Protein AF-A0A8H3MCA9-F1 (afdb_monomer_lite)

Foldseek 3Di:
DDDPPPPPDDCPDPDPVSVVVVVLVVLVVVLVVLLVLLVVLVVLVVQLVVVVVVVDDSVRSNVVSLVVVCVVVVVDDPVRSVVSNVVSVVSNVVCVVVDSVVSVVSNPVPPDPPPPVVPVVVPDD

Organism: NCBI:txid94130

Radius of gyration: 21.43 Å; chains: 1; bounding box: 52×50×54 Å

Sequence (125 aa):
MSDQTSEEQDPSSDTAQNIVCMFKKANKLGQEAILYWYYFIEKYDKRIDNLVAGGVKKKTATSMVYQEIKQLLPDITDVNLYQKILRARKLYKLFSTLGLEKIKQVSYNHNDEEGIEGLYKKKRI

Secondary structure (DSSP, 8-state):
----------TT---HHHHHHHHHHHHHHHHHHHHHHHHHHHHHHHHHHHHHHTT--HHHHHHHHHHHHHHH-TT--HHHHHHHHHHHHHHHHHHHHH-THHHHHHHHSSS-TTTTHHHHGGG--

pLDDT: mean 80.81, std 21.74, range [37.88, 98.69]

Structure (mmCIF, N/CA/C/O backbone):
data_AF-A0A8H3MCA9-F1
#
_entry.id   AF-A0A8H3MCA9-F1
#
loop_
_atom_site.group_PDB
_atom_site.id
_atom_site.type_symbol
_atom_site.label_atom_id
_atom_site.label_alt_id
_atom_site.label_comp_id
_atom_site.label_asym_id
_atom_site.label_entity_id
_atom_site.label_seq_id
_atom_site.pdbx_PDB_ins_code
_atom_site.Cartn_x
_atom_site.Cartn_y
_atom_site.Cartn_z
_atom_site.occupancy
_atom_site.B_iso_or_equiv
_atom_site.auth_seq_id
_atom_site.auth_comp_id
_atom_site.auth_asym_id
_atom_site.auth_atom_id
_atom_site.pdbx_PDB_model_num
ATOM 1 N N . MET A 1 1 ? -31.609 29.484 15.615 1.00 41.66 1 MET A N 1
ATOM 2 C CA . MET A 1 1 ? -30.557 29.490 16.649 1.00 41.66 1 MET A CA 1
ATOM 3 C C . MET A 1 1 ? -30.897 28.410 17.655 1.00 41.66 1 MET A C 1
ATOM 5 O O . MET A 1 1 ? -31.815 28.595 18.441 1.00 41.66 1 MET A O 1
ATOM 9 N N . SER A 1 2 ? -30.202 27.284 17.567 1.00 41.03 2 SER A N 1
ATOM 10 C CA . SER A 1 2 ? -30.039 26.330 18.661 1.00 41.03 2 SER A CA 1
ATOM 11 C C . SER A 1 2 ? -28.636 25.774 18.479 1.00 41.03 2 SER A C 1
ATOM 13 O O . SER A 1 2 ? -28.370 25.086 17.495 1.00 41.03 2 SER A O 1
ATOM 15 N N . ASP A 1 3 ? -27.738 26.209 19.356 1.00 42.88 3 ASP A N 1
ATOM 16 C CA . ASP A 1 3 ? -26.383 25.696 19.476 1.00 42.88 3 ASP A CA 1
ATOM 17 C C . ASP A 1 3 ? -26.458 24.198 19.768 1.00 42.88 3 ASP A C 1
ATOM 19 O O . ASP A 1 3 ? -26.910 23.785 20.835 1.00 42.88 3 ASP A O 1
ATOM 23 N N . GLN A 1 4 ? -26.032 23.375 18.814 1.00 43.88 4 GLN A N 1
ATOM 24 C CA . GLN A 1 4 ? -25.567 22.032 19.126 1.00 43.88 4 GLN A CA 1
ATOM 25 C C . GLN A 1 4 ? -24.066 22.133 19.313 1.00 43.88 4 GLN A C 1
ATOM 27 O O . GLN A 1 4 ? -23.277 22.010 18.377 1.00 43.88 4 GLN A O 1
ATOM 32 N N . THR A 1 5 ? -23.713 22.425 20.559 1.00 41.81 5 THR A N 1
ATOM 33 C CA . THR A 1 5 ? -22.387 22.265 21.128 1.00 41.81 5 THR A CA 1
ATOM 34 C C . THR A 1 5 ? -21.878 20.888 20.717 1.00 41.81 5 THR A C 1
ATOM 36 O O . THR A 1 5 ? -22.379 19.856 21.165 1.00 41.81 5 THR A O 1
ATOM 39 N N . SER A 1 6 ? -20.909 20.866 19.806 1.00 44.12 6 SER A N 1
ATOM 40 C CA . SER A 1 6 ? -20.054 19.712 19.580 1.00 44.12 6 SER A CA 1
ATOM 41 C C . SER A 1 6 ? -19.226 19.545 20.847 1.00 44.12 6 SER A C 1
ATOM 43 O O . SER A 1 6 ? -18.129 20.090 20.950 1.00 44.12 6 SER A O 1
ATOM 45 N N . GLU A 1 7 ? -19.801 18.892 21.853 1.00 47.88 7 GLU A N 1
ATOM 46 C CA . GLU A 1 7 ? -19.060 18.515 23.044 1.00 47.88 7 GLU A CA 1
ATOM 47 C C . GLU A 1 7 ? -17.925 17.597 22.592 1.00 47.88 7 GLU A C 1
ATOM 49 O O . GLU A 1 7 ? -18.137 16.457 22.166 1.00 47.88 7 GLU A O 1
ATOM 54 N N . GLU A 1 8 ? -16.703 18.128 22.642 1.00 53.31 8 GLU A N 1
ATOM 55 C CA . GLU A 1 8 ? -15.501 17.323 22.779 1.00 53.31 8 GLU A CA 1
ATOM 56 C C . GLU A 1 8 ? -15.686 16.474 24.040 1.00 53.31 8 GLU A C 1
ATOM 58 O O . GLU A 1 8 ? -15.439 16.917 25.158 1.00 53.31 8 GLU A O 1
ATOM 63 N N . GLN A 1 9 ? -16.214 15.263 23.859 1.00 55.94 9 GLN A N 1
ATOM 64 C CA . GLN A 1 9 ? -16.255 14.244 24.899 1.00 55.94 9 GLN A CA 1
ATOM 65 C C . GLN A 1 9 ? -14.826 14.032 25.405 1.00 55.94 9 GLN A C 1
ATOM 67 O O . GLN A 1 9 ? -13.935 13.712 24.613 1.00 55.94 9 GLN A O 1
ATOM 72 N N . ASP A 1 10 ? -14.625 14.234 26.710 1.00 56.53 10 ASP A N 1
ATOM 73 C CA . ASP A 1 10 ? -13.340 14.035 27.375 1.00 56.53 10 ASP A CA 1
ATOM 74 C C . ASP A 1 10 ? -12.839 12.605 27.095 1.00 56.53 10 ASP A C 1
ATOM 76 O O . ASP A 1 10 ? -13.470 11.635 27.535 1.00 56.53 10 ASP A O 1
ATOM 80 N N . PRO A 1 11 ? -11.708 12.439 26.379 1.00 57.75 11 PRO A N 1
ATOM 81 C CA . PRO A 1 11 ? -11.166 11.124 26.067 1.00 57.75 11 PRO A CA 1
ATOM 82 C C . PRO A 1 11 ? -10.750 10.329 27.316 1.00 57.75 11 PRO A C 1
ATOM 84 O O . PRO A 1 11 ? -10.460 9.141 27.169 1.00 57.75 11 PRO A O 1
ATOM 87 N N . SER A 1 12 ? -10.728 10.938 28.511 1.00 64.44 12 SER A N 1
ATOM 88 C CA . SER A 1 12 ? -10.324 10.302 29.773 1.00 64.44 12 SER A CA 1
ATOM 89 C C . SER A 1 12 ? -11.443 9.571 30.535 1.00 64.44 12 SER A C 1
ATOM 91 O O . SER A 1 12 ? -11.160 8.843 31.483 1.00 64.44 12 SER A O 1
ATOM 93 N N . SER A 1 13 ? -12.710 9.715 30.130 1.00 74.12 13 SER A N 1
ATOM 94 C CA . SER A 1 13 ? -13.836 9.051 30.801 1.00 74.12 13 SER A CA 1
ATOM 95 C C . SER A 1 13 ? -13.985 7.586 30.366 1.00 74.12 13 SER A C 1
ATOM 97 O O . SER A 1 13 ? -14.258 7.318 29.200 1.00 74.12 13 SER A O 1
ATOM 99 N N . ASP A 1 14 ? -13.915 6.624 31.290 1.00 84.25 14 ASP A N 1
ATOM 100 C CA . ASP A 1 14 ? -14.078 5.182 31.000 1.00 84.25 14 ASP A CA 1
ATOM 101 C C . ASP A 1 14 ? -15.541 4.746 30.741 1.00 84.25 14 ASP A C 1
ATOM 103 O O . ASP A 1 14 ? -15.920 3.585 30.915 1.00 84.25 14 ASP A O 1
ATOM 107 N N . THR A 1 15 ? -16.409 5.674 30.334 1.00 93.81 15 THR A N 1
ATOM 108 C CA . THR A 1 15 ? -17.806 5.360 30.016 1.00 93.81 15 THR A CA 1
ATOM 109 C C . THR A 1 15 ? -17.918 4.470 28.780 1.00 93.81 15 THR A C 1
ATOM 111 O O . THR A 1 15 ? -17.128 4.547 27.834 1.00 93.81 15 THR A O 1
ATOM 114 N N . ALA A 1 16 ? -18.969 3.647 28.741 1.00 91.25 16 ALA A N 1
ATOM 115 C CA . ALA A 1 16 ? -19.260 2.793 27.591 1.00 91.25 16 ALA A CA 1
ATOM 116 C C . ALA A 1 16 ? -19.397 3.604 26.286 1.00 91.25 16 ALA A C 1
ATOM 118 O O . ALA A 1 16 ? -18.959 3.154 25.227 1.00 91.25 16 ALA A O 1
ATOM 119 N N . GLN A 1 17 ? -19.954 4.816 26.359 1.00 90.19 17 GLN A N 1
ATOM 120 C CA . GLN A 1 17 ? -20.086 5.728 25.224 1.00 90.19 17 GLN A CA 1
ATOM 121 C C . GLN A 1 17 ? -18.719 6.153 24.671 1.00 90.19 17 GLN A C 1
ATOM 123 O O . GLN A 1 17 ? -18.523 6.099 23.453 1.00 90.19 17 GLN A O 1
ATOM 128 N N . ASN A 1 18 ? -17.759 6.505 25.534 1.00 89.94 18 ASN A N 1
ATOM 129 C CA . ASN A 1 18 ? -16.408 6.859 25.096 1.00 89.94 18 ASN A CA 1
ATOM 130 C C . ASN A 1 18 ? -15.687 5.651 24.467 1.00 89.94 18 ASN A C 1
ATOM 132 O O . ASN A 1 18 ? -15.118 5.767 23.380 1.00 89.94 18 ASN A O 1
ATOM 136 N N . ILE A 1 19 ? -15.809 4.457 25.062 1.00 89.94 19 ILE A N 1
ATOM 137 C CA . ILE A 1 19 ? -15.254 3.213 24.492 1.00 89.94 19 ILE A CA 1
ATOM 138 C C . ILE A 1 19 ? -15.809 2.959 23.078 1.00 89.94 19 ILE A C 1
ATOM 140 O O . ILE A 1 19 ? -15.048 2.694 22.140 1.00 89.94 19 ILE A O 1
ATOM 144 N N . VAL A 1 20 ? -17.128 3.082 22.891 1.00 89.94 20 VAL A N 1
ATOM 145 C CA . VAL A 1 20 ? -17.779 2.926 21.577 1.00 89.94 20 VAL A CA 1
ATOM 146 C C . VAL A 1 20 ? -17.308 3.997 20.589 1.00 89.94 20 VAL A C 1
ATOM 148 O O . VAL A 1 20 ? -17.063 3.685 19.419 1.00 89.94 20 VAL A O 1
ATOM 151 N N . CYS A 1 21 ? -17.151 5.244 21.038 1.00 89.19 21 CYS A N 1
ATOM 152 C CA . CYS A 1 21 ? -16.632 6.338 20.218 1.00 89.19 21 CYS A CA 1
ATOM 153 C C . CYS A 1 21 ? -15.218 6.027 19.697 1.00 89.19 21 CYS A C 1
ATOM 155 O O . CYS A 1 21 ? -14.971 6.082 18.484 1.00 89.19 21 CYS A O 1
ATOM 157 N N . MET A 1 22 ? -14.315 5.601 20.585 1.00 91.00 22 MET A N 1
ATOM 158 C CA . MET A 1 22 ? -12.944 5.226 20.225 1.00 91.00 22 MET A CA 1
ATOM 159 C C . MET A 1 22 ? -12.907 4.038 19.259 1.00 91.00 22 MET A C 1
ATOM 161 O O . MET A 1 22 ? -12.171 4.078 18.269 1.00 91.00 22 MET A O 1
ATOM 165 N N . PHE A 1 23 ? -13.750 3.021 19.468 1.00 89.88 23 PHE A N 1
ATOM 166 C CA . PHE A 1 23 ? -13.874 1.889 18.546 1.00 89.88 23 PHE A CA 1
ATOM 167 C C . PHE A 1 23 ? -14.317 2.328 17.141 1.00 89.88 23 PHE A C 1
ATOM 169 O O . PHE A 1 23 ? -13.680 1.963 16.147 1.00 89.88 23 PHE A O 1
ATOM 176 N N . LYS A 1 24 ? -15.375 3.149 17.040 1.00 89.19 24 LYS A N 1
ATOM 177 C CA . LYS A 1 24 ? -15.868 3.680 15.754 1.00 89.19 24 LYS A CA 1
ATOM 178 C C . LYS A 1 24 ? -14.768 4.463 15.026 1.00 89.19 24 LYS A C 1
ATOM 180 O O . LYS A 1 24 ? -14.559 4.258 13.827 1.00 89.19 24 LYS A O 1
ATOM 185 N N . LYS A 1 25 ? -14.016 5.303 15.750 1.00 89.81 25 LYS A N 1
ATOM 186 C CA . LYS A 1 25 ? -12.896 6.083 15.198 1.00 89.81 25 LYS A CA 1
ATOM 187 C C . LYS A 1 25 ? -11.753 5.188 14.712 1.00 89.81 25 LYS A C 1
ATOM 189 O O . LYS A 1 25 ? -11.282 5.371 13.590 1.00 89.81 25 LYS A O 1
ATOM 194 N N . ALA A 1 26 ? -11.350 4.192 15.502 1.00 88.81 26 ALA A N 1
ATOM 195 C CA . ALA A 1 26 ? -10.310 3.235 15.124 1.00 88.81 26 ALA A CA 1
ATOM 196 C C . ALA A 1 26 ? -10.693 2.431 13.871 1.00 88.81 26 ALA A C 1
ATOM 198 O O . ALA A 1 26 ? -9.878 2.281 12.959 1.00 88.81 26 ALA A O 1
ATOM 199 N N . ASN A 1 27 ? -11.945 1.971 13.783 1.00 87.69 27 ASN A N 1
ATOM 200 C CA . ASN A 1 27 ? -12.450 1.247 12.616 1.00 87.69 27 ASN A CA 1
ATOM 201 C C . ASN A 1 27 ? -12.441 2.127 11.351 1.00 87.69 27 ASN A C 1
ATOM 203 O O . ASN A 1 27 ? -11.967 1.691 10.300 1.00 87.69 27 ASN A O 1
ATOM 207 N N . LYS A 1 28 ? -12.886 3.389 11.461 1.00 87.50 28 LYS A N 1
ATOM 208 C CA . LYS A 1 28 ? -12.856 4.354 10.349 1.00 87.50 28 LYS A CA 1
ATOM 209 C C . LYS A 1 28 ? -11.429 4.612 9.856 1.00 87.50 28 LYS A C 1
ATOM 211 O O . LYS A 1 28 ? -11.168 4.486 8.661 1.00 87.50 28 LYS A O 1
ATOM 216 N N . LEU A 1 29 ? -10.498 4.899 10.769 1.00 89.00 29 LEU A N 1
ATOM 217 C CA . LEU A 1 29 ? -9.084 5.107 10.429 1.00 89.00 29 LEU A CA 1
ATOM 218 C C . LEU A 1 29 ? -8.457 3.851 9.806 1.00 89.00 29 LEU A C 1
ATOM 220 O O . LEU A 1 29 ? -7.684 3.949 8.855 1.00 89.00 29 LEU A O 1
ATOM 224 N N . GLY A 1 30 ? -8.814 2.661 10.297 1.00 90.25 30 GLY A N 1
ATOM 225 C CA . GLY A 1 30 ? -8.358 1.391 9.735 1.00 90.25 30 GLY A CA 1
ATOM 226 C C . GLY A 1 30 ? -8.812 1.180 8.287 1.00 90.25 30 GLY A C 1
ATOM 227 O O . GLY A 1 30 ? -8.018 0.751 7.448 1.00 90.25 30 GLY A O 1
ATOM 228 N N . GLN A 1 31 ? -10.059 1.521 7.966 1.00 87.12 31 GLN A N 1
ATOM 229 C CA . GLN A 1 31 ? -10.588 1.435 6.598 1.00 87.12 31 GLN A CA 1
ATOM 230 C C . GLN A 1 31 ? -9.936 2.440 5.665 1.00 87.12 31 GLN A C 1
ATOM 232 O O . GLN A 1 31 ? -9.559 2.086 4.549 1.00 87.12 31 GLN A O 1
ATOM 237 N N . GLU A 1 32 ? -9.781 3.678 6.128 1.00 90.19 32 GLU A N 1
ATOM 238 C CA . GLU A 1 32 ? -9.103 4.722 5.373 1.00 90.19 32 GLU A CA 1
ATOM 239 C C . GLU A 1 32 ? -7.655 4.316 5.077 1.00 90.19 32 GLU A C 1
ATOM 241 O O . GLU A 1 32 ? -7.205 4.396 3.932 1.00 90.19 32 GLU A O 1
ATOM 246 N N . ALA A 1 33 ? -6.957 3.744 6.062 1.00 93.06 33 ALA A N 1
ATOM 247 C CA . ALA A 1 33 ? -5.629 3.184 5.856 1.00 93.06 33 ALA A CA 1
ATOM 248 C C . ALA A 1 33 ? -5.633 2.068 4.796 1.00 93.06 33 ALA A C 1
ATOM 250 O O . ALA A 1 33 ? -4.792 2.082 3.898 1.00 93.06 33 ALA A O 1
ATOM 251 N N . ILE A 1 34 ? -6.569 1.111 4.858 1.00 92.69 34 ILE A N 1
ATOM 252 C CA . ILE A 1 34 ? -6.693 0.043 3.848 1.00 92.69 34 ILE A CA 1
ATOM 253 C C . ILE A 1 34 ? -6.926 0.629 2.449 1.00 92.69 34 ILE A C 1
ATOM 255 O O . ILE A 1 34 ? -6.282 0.192 1.492 1.00 92.69 34 ILE A O 1
ATOM 259 N N . LEU A 1 35 ? -7.802 1.628 2.333 1.00 92.12 35 LEU A N 1
ATOM 260 C CA . LEU A 1 35 ? -8.113 2.298 1.074 1.00 92.12 35 LEU A CA 1
ATOM 261 C C . LEU A 1 35 ? -6.874 2.977 0.475 1.00 92.12 35 LEU A C 1
ATOM 263 O O . LEU A 1 35 ? -6.575 2.795 -0.705 1.00 92.12 35 LEU A O 1
ATOM 267 N N . TYR A 1 36 ? -6.107 3.708 1.283 1.00 95.44 36 TYR A N 1
ATOM 268 C CA . TYR A 1 36 ? -4.882 4.342 0.799 1.00 95.44 36 TYR A CA 1
ATOM 269 C C . TYR A 1 36 ? -3.777 3.334 0.482 1.00 95.44 36 TYR A C 1
ATOM 271 O O . TYR A 1 36 ? -3.037 3.556 -0.474 1.00 95.44 36 TYR A O 1
ATOM 279 N N . TRP A 1 37 ? -3.684 2.200 1.188 1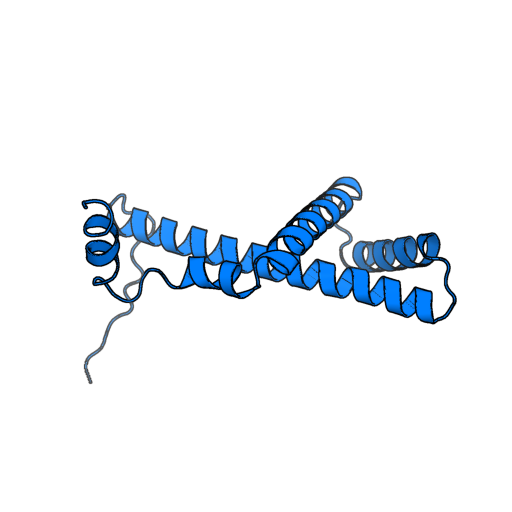.00 96.44 37 TRP A N 1
ATOM 280 C CA . TRP A 1 37 ? -2.775 1.117 0.789 1.00 96.44 37 TRP A CA 1
ATOM 281 C C . TRP A 1 37 ? -3.150 0.520 -0.568 1.00 96.44 37 TRP A C 1
ATOM 283 O O . TRP A 1 37 ? -2.255 0.236 -1.365 1.00 96.44 37 TRP A O 1
ATOM 293 N N . TYR A 1 38 ? -4.448 0.359 -0.843 1.00 95.12 38 TYR A N 1
ATOM 294 C CA . TYR A 1 38 ? -4.941 -0.081 -2.148 1.00 95.12 38 TYR A CA 1
ATOM 295 C C . TYR A 1 38 ? -4.527 0.902 -3.254 1.00 95.12 38 TYR A C 1
ATOM 297 O O . TYR A 1 38 ? -3.891 0.502 -4.228 1.00 95.12 38 TYR A O 1
ATOM 305 N N . TYR A 1 39 ? -4.817 2.196 -3.087 1.00 95.50 39 TYR A N 1
ATOM 306 C CA . TYR A 1 39 ? -4.465 3.206 -4.094 1.00 95.50 39 TYR A CA 1
ATOM 307 C C . TYR A 1 39 ? -2.955 3.389 -4.250 1.00 95.50 39 TYR A C 1
ATOM 309 O O . TYR A 1 39 ? -2.468 3.624 -5.356 1.00 95.50 39 TYR A O 1
ATOM 317 N N . PHE A 1 40 ? -2.201 3.281 -3.155 1.00 97.12 40 PHE A N 1
ATOM 318 C CA . PHE A 1 40 ? -0.745 3.337 -3.187 1.00 97.12 40 PHE A CA 1
ATOM 319 C C . PHE A 1 40 ? -0.183 2.278 -4.133 1.00 97.12 40 PHE A C 1
ATOM 321 O O . PHE A 1 40 ? 0.601 2.614 -5.022 1.00 97.12 40 PHE A O 1
ATOM 328 N N . ILE A 1 41 ? -0.589 1.014 -3.968 1.00 98.00 41 ILE A N 1
ATOM 329 C CA . ILE A 1 41 ? -0.010 -0.059 -4.774 1.00 98.00 41 ILE A CA 1
ATOM 330 C C . ILE A 1 41 ? -0.498 -0.031 -6.220 1.00 98.00 41 ILE A C 1
ATOM 332 O O . ILE A 1 41 ? 0.294 -0.290 -7.119 1.00 98.00 41 ILE A O 1
ATOM 336 N N . GLU A 1 42 ? -1.744 0.379 -6.457 1.00 96.62 42 GLU A N 1
ATOM 337 C CA . GLU A 1 42 ? -2.258 0.609 -7.808 1.00 96.62 42 GLU A CA 1
ATOM 338 C C . GLU A 1 42 ? -1.402 1.645 -8.557 1.00 96.62 42 GLU A C 1
ATOM 340 O O . GLU A 1 42 ? -0.957 1.401 -9.679 1.00 96.62 42 GLU A O 1
ATOM 345 N N . LYS A 1 43 ? -1.097 2.788 -7.924 1.00 98.00 43 LYS A N 1
ATOM 346 C CA . LYS A 1 43 ? -0.233 3.823 -8.518 1.00 98.00 43 LYS A CA 1
ATOM 347 C C . LYS A 1 43 ? 1.216 3.362 -8.673 1.00 98.00 43 LYS A C 1
ATOM 349 O O . LYS A 1 43 ? 1.851 3.698 -9.673 1.00 98.00 43 LYS A O 1
ATOM 354 N N . TYR A 1 44 ? 1.730 2.611 -7.700 1.00 98.31 44 TYR A N 1
ATOM 355 C CA . TYR A 1 44 ? 3.074 2.037 -7.732 1.00 98.31 44 TYR A CA 1
ATOM 356 C C . TYR A 1 44 ? 3.247 1.090 -8.925 1.00 98.31 44 TYR A C 1
ATOM 358 O O . TYR A 1 44 ? 4.141 1.296 -9.747 1.00 98.31 44 TYR A O 1
ATOM 366 N N . ASP A 1 45 ? 2.363 0.098 -9.058 1.00 97.81 45 ASP A N 1
ATOM 367 C CA . ASP A 1 45 ? 2.425 -0.884 -10.141 1.00 97.81 45 ASP A CA 1
ATOM 368 C C . ASP A 1 45 ? 2.130 -0.208 -11.501 1.00 97.81 45 ASP A C 1
ATOM 370 O O . ASP A 1 45 ? 2.862 -0.446 -12.460 1.00 97.81 45 ASP A O 1
ATOM 374 N N . LYS A 1 46 ? 1.201 0.763 -11.575 1.00 98.19 46 LYS A N 1
ATOM 375 C CA . LYS A 1 46 ? 0.963 1.556 -12.801 1.00 98.19 46 LYS A CA 1
ATOM 376 C C . LYS A 1 46 ? 2.196 2.344 -13.254 1.00 98.19 46 LYS A C 1
ATOM 378 O O . LYS A 1 46 ? 2.457 2.455 -14.451 1.00 98.19 46 LYS A O 1
ATOM 383 N N . ARG A 1 47 ? 2.976 2.904 -12.323 1.00 98.31 47 ARG A N 1
ATOM 384 C CA . ARG A 1 47 ? 4.233 3.589 -12.664 1.00 98.31 47 ARG A CA 1
ATOM 385 C C . ARG A 1 47 ? 5.272 2.611 -13.215 1.00 98.31 47 ARG A C 1
ATOM 387 O O . ARG A 1 47 ? 5.964 2.956 -14.171 1.00 98.31 47 ARG A O 1
ATOM 394 N N . ILE A 1 48 ? 5.354 1.400 -12.659 1.00 98.62 48 ILE A N 1
ATOM 395 C CA . ILE A 1 48 ? 6.208 0.330 -13.197 1.00 98.62 48 ILE A CA 1
ATOM 396 C C . ILE A 1 48 ? 5.767 -0.030 -14.616 1.00 98.62 48 ILE A C 1
ATOM 398 O O . ILE A 1 48 ? 6.609 -0.076 -15.512 1.00 98.62 48 ILE A O 1
ATOM 402 N N . ASP A 1 49 ? 4.470 -0.234 -14.835 1.00 98.56 49 ASP A N 1
ATOM 403 C CA . ASP A 1 49 ? 3.930 -0.610 -16.143 1.00 98.56 49 ASP A CA 1
ATOM 404 C C . ASP A 1 49 ? 4.174 0.475 -17.199 1.00 98.56 49 ASP A C 1
ATOM 406 O O . ASP A 1 49 ? 4.562 0.155 -18.320 1.00 98.56 49 ASP A O 1
ATOM 410 N N . ASN A 1 50 ? 4.064 1.758 -16.836 1.00 98.56 50 ASN A N 1
ATOM 411 C CA . ASN A 1 50 ? 4.399 2.871 -17.731 1.00 98.56 50 ASN A CA 1
ATOM 412 C C . ASN A 1 50 ? 5.876 2.852 -18.164 1.00 98.56 50 ASN A C 1
ATOM 414 O O . ASN A 1 50 ? 6.182 3.069 -19.335 1.00 98.56 50 ASN A O 1
ATOM 418 N N . LEU A 1 51 ? 6.802 2.574 -17.238 1.00 98.56 51 LEU A N 1
ATOM 419 C CA . LEU A 1 51 ? 8.226 2.440 -17.569 1.00 98.56 51 LEU A CA 1
ATOM 420 C C . LEU A 1 51 ? 8.478 1.221 -18.465 1.00 98.56 51 LEU A C 1
ATOM 422 O O . LEU A 1 51 ? 9.276 1.293 -19.400 1.00 98.56 51 LEU A O 1
ATOM 426 N N . VAL A 1 52 ? 7.783 0.112 -18.201 1.00 98.62 52 VAL A N 1
ATOM 427 C CA . VAL A 1 52 ? 7.867 -1.101 -19.024 1.00 98.62 52 VAL A CA 1
ATOM 428 C C . VAL A 1 52 ? 7.338 -0.855 -20.434 1.00 98.62 52 VAL A C 1
ATOM 430 O O . VAL A 1 52 ? 7.988 -1.258 -21.398 1.00 98.62 52 VAL A O 1
ATOM 433 N N . ALA A 1 53 ? 6.221 -0.141 -20.573 1.00 98.31 53 ALA A N 1
ATOM 434 C CA . ALA A 1 53 ? 5.685 0.279 -21.866 1.00 98.31 53 ALA A CA 1
ATOM 435 C C . ALA A 1 53 ? 6.660 1.196 -22.629 1.00 98.31 53 ALA A C 1
ATOM 437 O O . ALA A 1 53 ? 6.725 1.140 -23.853 1.00 98.31 53 ALA A O 1
ATOM 438 N N . GLY A 1 54 ? 7.473 1.977 -21.909 1.00 98.00 54 GLY A N 1
ATOM 439 C CA . GLY A 1 54 ? 8.583 2.764 -22.457 1.00 98.00 54 GLY A CA 1
ATOM 440 C C . GLY A 1 54 ? 9.850 1.964 -22.799 1.00 98.00 54 GLY A C 1
ATOM 441 O O . GLY A 1 54 ? 10.872 2.564 -23.121 1.00 98.00 54 GLY A O 1
ATOM 442 N N . GLY A 1 55 ? 9.824 0.630 -22.709 1.00 98.06 55 GLY A N 1
ATOM 443 C CA . GLY A 1 55 ? 10.942 -0.249 -23.077 1.00 98.06 55 GLY A CA 1
ATOM 444 C C . GLY A 1 55 ? 11.902 -0.597 -21.935 1.00 98.06 55 GLY A C 1
ATOM 445 O O . GLY A 1 55 ? 12.882 -1.317 -22.146 1.00 98.06 55 GLY A O 1
ATOM 446 N N . VAL A 1 56 ? 11.642 -0.142 -20.706 1.00 98.44 56 VAL A N 1
ATOM 447 C CA . VAL A 1 56 ? 12.466 -0.502 -19.545 1.00 98.44 56 VAL A CA 1
ATOM 448 C C . VAL A 1 56 ? 12.163 -1.941 -19.119 1.00 98.44 56 VAL A C 1
ATOM 450 O O . VAL A 1 56 ? 11.015 -2.340 -18.945 1.00 98.44 56 VAL A O 1
ATOM 453 N N . LYS A 1 57 ? 13.197 -2.751 -18.870 1.00 98.38 57 LYS A N 1
ATOM 454 C CA . LYS A 1 57 ? 13.005 -4.112 -18.337 1.00 98.38 57 LYS A CA 1
ATOM 455 C C . LYS A 1 57 ? 12.260 -4.060 -16.997 1.00 98.38 57 LYS A C 1
ATOM 457 O O . LYS A 1 57 ? 12.649 -3.306 -16.108 1.00 98.38 57 LYS A O 1
ATOM 462 N N . LYS A 1 58 ? 11.272 -4.939 -16.791 1.00 97.94 58 LYS A N 1
ATOM 463 C CA . LYS A 1 58 ? 10.417 -4.964 -15.582 1.00 97.94 58 LYS A CA 1
ATOM 464 C C . LYS A 1 58 ? 11.186 -4.922 -14.256 1.00 97.94 58 LYS A C 1
ATOM 466 O O . LYS A 1 58 ? 10.808 -4.182 -13.350 1.00 97.94 58 LYS A O 1
ATOM 471 N N . LYS A 1 59 ? 12.280 -5.687 -14.139 1.00 97.88 59 LYS A N 1
ATOM 472 C CA . LYS A 1 59 ? 13.139 -5.687 -12.939 1.00 97.88 59 LYS A CA 1
ATOM 473 C C . LYS A 1 59 ? 13.764 -4.308 -12.694 1.00 97.88 59 LYS A C 1
ATOM 475 O O . LYS A 1 59 ? 13.750 -3.827 -11.566 1.00 97.88 59 LYS A O 1
ATOM 480 N N . THR A 1 60 ? 14.261 -3.668 -13.750 1.00 98.31 60 THR A N 1
ATOM 481 C CA . THR A 1 60 ? 14.837 -2.320 -13.696 1.00 98.31 60 THR A CA 1
ATOM 482 C C . THR A 1 60 ? 13.769 -1.284 -13.358 1.00 98.31 60 THR A C 1
ATOM 484 O O .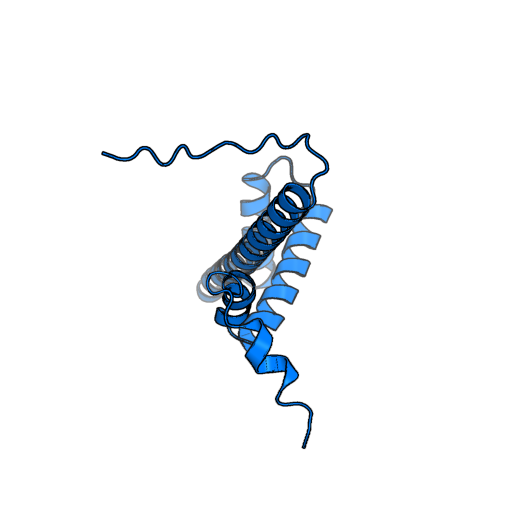 THR A 1 60 ? 13.967 -0.522 -12.421 1.00 98.31 60 THR A O 1
ATOM 487 N N . ALA A 1 61 ? 12.609 -1.320 -14.019 1.00 98.69 61 ALA A N 1
ATOM 488 C CA . ALA A 1 61 ? 11.487 -0.424 -13.733 1.00 98.69 61 ALA A CA 1
ATOM 489 C C . ALA A 1 61 ? 11.028 -0.522 -12.268 1.00 98.69 61 ALA A C 1
ATOM 491 O O . ALA A 1 61 ? 10.875 0.490 -11.592 1.00 98.69 61 ALA A O 1
ATOM 492 N N . THR A 1 62 ? 10.897 -1.746 -11.744 1.00 98.12 62 THR A N 1
ATOM 493 C CA . THR A 1 62 ? 10.555 -1.983 -10.330 1.00 98.12 62 THR A CA 1
ATOM 494 C C . THR A 1 62 ? 11.597 -1.369 -9.396 1.00 98.12 62 THR A C 1
ATOM 496 O O . THR A 1 62 ? 11.239 -0.703 -8.425 1.00 98.12 62 THR A O 1
ATOM 499 N N . SER A 1 63 ? 12.889 -1.564 -9.692 1.00 98.06 63 SER A N 1
ATOM 500 C CA . SER A 1 63 ? 13.969 -0.980 -8.891 1.00 98.06 63 SER A CA 1
ATOM 501 C C . SER A 1 63 ? 13.967 0.545 -8.955 1.00 98.06 63 SER A C 1
ATOM 503 O O . SER A 1 63 ? 14.196 1.177 -7.932 1.00 98.06 63 SER A O 1
ATOM 505 N N . MET A 1 64 ? 13.703 1.139 -10.122 1.00 98.38 64 MET A N 1
ATOM 506 C CA . MET A 1 64 ? 13.651 2.595 -10.283 1.00 98.38 64 MET A CA 1
ATOM 507 C C . MET A 1 64 ? 12.550 3.196 -9.411 1.00 98.38 64 MET A C 1
ATOM 509 O O . MET A 1 64 ? 12.843 4.034 -8.565 1.00 98.38 64 MET A O 1
ATOM 513 N N . VAL A 1 65 ? 11.314 2.698 -9.528 1.00 98.31 65 VAL A N 1
ATOM 514 C CA . VAL A 1 65 ? 10.182 3.209 -8.734 1.00 98.31 65 VAL A CA 1
ATOM 515 C C . VAL A 1 65 ? 10.407 3.005 -7.234 1.00 98.31 65 VAL A C 1
ATOM 517 O O . VAL A 1 65 ? 10.078 3.872 -6.428 1.00 98.31 65 VAL A O 1
ATOM 520 N N . TYR A 1 66 ? 10.997 1.872 -6.841 1.00 97.81 66 TYR A N 1
ATOM 521 C CA . TYR A 1 66 ? 11.362 1.629 -5.445 1.00 97.81 66 TYR A CA 1
ATOM 522 C C . TYR A 1 66 ? 12.366 2.671 -4.921 1.00 97.81 66 TYR A C 1
ATOM 524 O O . TYR A 1 66 ? 12.162 3.215 -3.836 1.00 97.81 66 TYR A O 1
ATOM 532 N N . GLN A 1 67 ? 13.425 2.973 -5.684 1.00 96.88 67 GLN A N 1
ATOM 533 C CA . GLN A 1 67 ? 14.432 3.959 -5.274 1.00 96.88 67 GLN A CA 1
ATOM 534 C C . GLN A 1 67 ? 13.876 5.385 -5.250 1.00 96.88 67 GLN A C 1
ATOM 536 O O . GLN A 1 67 ? 14.176 6.118 -4.315 1.00 96.88 67 GLN A O 1
ATOM 541 N N . GLU A 1 68 ? 13.026 5.763 -6.207 1.00 96.62 68 GLU A N 1
ATOM 542 C CA . GLU A 1 68 ? 12.358 7.073 -6.207 1.00 96.62 68 GLU A CA 1
ATOM 543 C C . GLU A 1 68 ? 11.533 7.282 -4.929 1.00 96.62 68 GLU A C 1
ATOM 545 O O . GLU A 1 68 ? 11.640 8.318 -4.279 1.00 96.62 68 GLU A O 1
ATOM 550 N N . ILE A 1 69 ? 10.750 6.280 -4.515 1.00 96.44 69 ILE A N 1
ATOM 551 C CA . ILE A 1 69 ? 9.964 6.363 -3.274 1.00 96.44 69 ILE A CA 1
ATOM 552 C C . ILE A 1 69 ? 10.871 6.436 -2.050 1.00 96.44 69 ILE A C 1
ATOM 554 O O . ILE A 1 69 ? 10.611 7.226 -1.146 1.00 96.44 69 ILE A O 1
ATOM 558 N N . LYS A 1 70 ? 11.936 5.631 -2.016 1.00 94.94 70 LYS A N 1
ATOM 559 C CA . LYS A 1 70 ? 12.895 5.635 -0.908 1.00 94.94 70 LYS A CA 1
ATOM 560 C C . LYS A 1 70 ? 13.595 6.989 -0.763 1.00 94.94 70 LYS A C 1
ATOM 562 O O . LYS A 1 70 ? 13.743 7.472 0.351 1.00 94.94 70 LYS A O 1
ATOM 567 N N . GLN A 1 71 ? 13.980 7.622 -1.870 1.00 96.19 71 GLN A N 1
ATOM 568 C CA . GLN A 1 71 ? 14.581 8.960 -1.859 1.00 96.19 71 GLN A CA 1
ATOM 569 C C . GLN A 1 71 ? 13.630 10.022 -1.294 1.00 96.19 71 GLN A C 1
ATOM 571 O O . GLN A 1 71 ? 14.078 10.944 -0.619 1.00 96.19 71 GLN A O 1
ATOM 576 N N . LEU A 1 72 ? 12.325 9.878 -1.535 1.00 96.75 72 LEU A N 1
ATOM 577 C CA . LEU A 1 72 ? 11.293 10.772 -1.001 1.00 96.75 72 LEU A CA 1
ATOM 578 C C . LEU A 1 72 ? 10.893 10.450 0.449 1.00 96.75 72 LEU A C 1
ATOM 580 O O . LEU A 1 72 ? 10.180 11.233 1.071 1.00 96.75 72 LEU A O 1
ATOM 584 N N . LEU A 1 73 ? 11.336 9.313 0.989 1.00 94.94 73 LEU A N 1
ATOM 585 C CA . LEU A 1 73 ? 11.061 8.852 2.349 1.00 94.94 73 LEU A CA 1
ATOM 586 C C . LEU A 1 73 ? 12.379 8.456 3.039 1.00 94.94 73 LEU A C 1
ATOM 588 O O . LEU A 1 73 ? 12.573 7.278 3.330 1.00 94.94 73 LEU A O 1
ATOM 592 N N . PRO A 1 74 ? 13.298 9.401 3.303 1.00 89.50 74 PRO A N 1
ATOM 593 C CA . PRO A 1 74 ? 14.654 9.078 3.759 1.00 89.50 74 PRO A CA 1
ATOM 594 C C . PRO A 1 74 ? 14.697 8.300 5.085 1.00 89.50 74 PRO A C 1
ATOM 596 O O . PRO A 1 74 ? 15.621 7.520 5.302 1.00 89.50 74 PRO A O 1
ATOM 599 N N . ASP A 1 75 ? 13.673 8.441 5.930 1.00 95.06 75 ASP A N 1
ATOM 600 C CA . ASP A 1 75 ? 13.584 7.758 7.226 1.00 95.06 75 ASP A CA 1
ATOM 601 C C . ASP A 1 75 ? 13.044 6.318 7.130 1.00 95.06 75 ASP A C 1
ATOM 603 O O . ASP A 1 75 ? 13.024 5.583 8.124 1.00 95.06 75 ASP A O 1
ATOM 607 N N . ILE A 1 76 ? 12.577 5.876 5.953 1.00 94.12 76 ILE A N 1
ATOM 608 C CA . ILE A 1 76 ? 12.062 4.515 5.786 1.00 94.12 76 ILE A CA 1
ATOM 609 C C . ILE A 1 76 ? 13.202 3.524 5.541 1.00 94.12 76 ILE A C 1
ATOM 611 O O . ILE A 1 76 ? 14.000 3.650 4.613 1.00 94.12 76 ILE A O 1
ATOM 615 N N . THR A 1 77 ? 13.254 2.466 6.348 1.00 94.94 77 THR A N 1
ATOM 616 C CA . THR A 1 77 ? 14.195 1.368 6.107 1.00 94.94 77 THR A CA 1
ATOM 617 C C . THR A 1 77 ? 13.746 0.513 4.922 1.00 94.94 77 THR A C 1
ATOM 619 O O . THR A 1 77 ? 12.547 0.371 4.658 1.00 94.94 77 THR A O 1
ATOM 622 N N . ASP A 1 78 ? 14.700 -0.123 4.235 1.00 92.19 78 ASP A N 1
ATOM 623 C CA . ASP A 1 78 ? 14.394 -0.996 3.093 1.00 92.19 78 ASP A CA 1
ATOM 624 C C . ASP A 1 78 ? 13.436 -2.130 3.464 1.00 92.19 78 ASP A C 1
ATOM 626 O O . ASP A 1 78 ? 12.465 -2.408 2.760 1.00 92.19 78 ASP A O 1
ATOM 630 N N . VAL A 1 79 ? 13.681 -2.760 4.615 1.00 93.31 79 VAL A N 1
ATOM 631 C CA . VAL A 1 79 ? 12.851 -3.858 5.120 1.00 93.31 79 VAL A CA 1
ATOM 632 C C . VAL A 1 79 ? 11.411 -3.386 5.333 1.00 93.31 79 VAL A C 1
ATOM 634 O O . VAL A 1 79 ? 10.473 -4.080 4.942 1.00 93.31 79 VAL A O 1
ATOM 637 N N . ASN A 1 80 ? 11.224 -2.188 5.892 1.00 94.94 80 ASN A N 1
ATOM 638 C CA . ASN A 1 80 ? 9.900 -1.637 6.168 1.00 94.94 80 ASN A CA 1
ATOM 639 C C . ASN A 1 80 ? 9.150 -1.274 4.875 1.00 94.94 80 ASN A C 1
ATOM 641 O O . ASN A 1 80 ? 7.989 -1.659 4.703 1.00 94.94 80 ASN A O 1
ATOM 645 N N . LEU A 1 81 ? 9.812 -0.598 3.927 1.00 95.94 81 LEU A N 1
ATOM 646 C CA . LEU A 1 81 ? 9.207 -0.259 2.634 1.00 95.94 81 LEU A CA 1
ATOM 647 C C . LEU A 1 81 ? 8.806 -1.520 1.859 1.00 95.94 81 LEU A C 1
ATOM 649 O O . LEU A 1 81 ? 7.673 -1.626 1.381 1.00 95.94 81 LEU A O 1
ATOM 653 N N . TYR A 1 82 ? 9.699 -2.509 1.794 1.00 95.88 82 TYR A N 1
ATOM 654 C CA . TYR A 1 82 ? 9.426 -3.783 1.135 1.00 95.88 82 TYR A CA 1
ATOM 655 C C . TYR A 1 82 ? 8.225 -4.511 1.760 1.00 95.88 82 TYR A C 1
ATOM 657 O O . TYR A 1 82 ? 7.310 -4.933 1.045 1.00 95.88 82 TYR A O 1
ATOM 665 N N . GLN A 1 83 ? 8.166 -4.601 3.093 1.00 96.44 83 GLN A N 1
ATOM 666 C CA . GLN A 1 83 ? 7.036 -5.213 3.799 1.00 96.44 83 GLN A CA 1
ATOM 667 C C . GLN A 1 83 ? 5.713 -4.475 3.542 1.00 96.44 83 GLN A C 1
ATOM 669 O O . GLN A 1 83 ? 4.683 -5.123 3.326 1.00 96.44 83 GLN A O 1
ATOM 674 N N . LYS A 1 84 ? 5.726 -3.136 3.512 1.00 96.12 84 LYS A N 1
ATOM 675 C CA . LYS A 1 84 ? 4.541 -2.321 3.193 1.00 96.12 84 LYS A CA 1
ATOM 676 C C . LYS A 1 84 ? 4.047 -2.566 1.767 1.00 96.12 84 LYS A C 1
ATOM 678 O O . LYS A 1 84 ? 2.851 -2.783 1.588 1.00 96.12 84 LYS A O 1
ATOM 683 N N . ILE A 1 85 ? 4.945 -2.634 0.781 1.00 97.81 85 ILE A N 1
ATOM 684 C CA . ILE A 1 85 ? 4.596 -2.970 -0.611 1.00 97.81 85 ILE A CA 1
ATOM 685 C C . ILE A 1 85 ? 3.980 -4.373 -0.693 1.00 97.81 85 ILE A C 1
ATOM 687 O O . ILE A 1 85 ? 2.931 -4.550 -1.313 1.00 97.81 85 ILE A O 1
ATOM 691 N N . LEU A 1 86 ? 4.574 -5.375 -0.031 1.00 97.12 86 LEU A N 1
ATOM 692 C C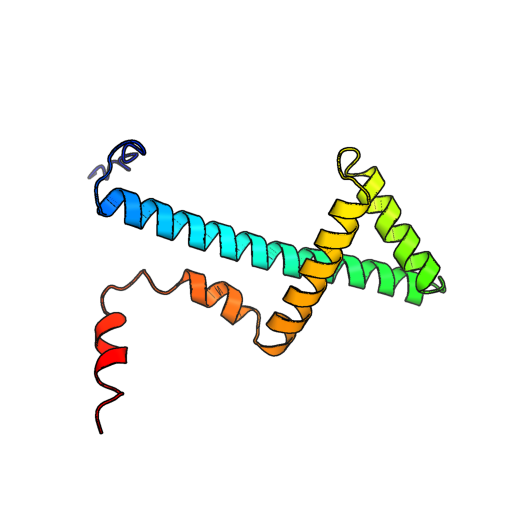A . LEU A 1 86 ? 4.017 -6.733 -0.001 1.00 97.12 86 LEU A CA 1
ATOM 693 C C . LEU A 1 86 ? 2.621 -6.775 0.629 1.00 97.12 86 LEU A C 1
ATOM 695 O O . LEU A 1 86 ? 1.725 -7.446 0.108 1.00 97.12 86 LEU A O 1
ATOM 699 N N . ARG A 1 87 ? 2.423 -6.059 1.740 1.00 96.31 87 ARG A N 1
ATOM 700 C CA . ARG A 1 87 ? 1.117 -5.958 2.399 1.00 96.31 87 ARG A CA 1
ATOM 701 C C . ARG A 1 87 ? 0.094 -5.284 1.489 1.00 96.31 87 ARG A C 1
ATOM 703 O O . ARG A 1 87 ? -1.009 -5.806 1.344 1.00 96.31 87 ARG A O 1
ATOM 710 N N . ALA A 1 88 ? 0.466 -4.183 0.845 1.00 97.56 88 ALA A N 1
ATOM 711 C CA . ALA A 1 88 ? -0.404 -3.463 -0.072 1.00 97.56 88 ALA A CA 1
ATOM 712 C C . ALA A 1 88 ? -0.801 -4.330 -1.281 1.00 97.56 88 ALA A C 1
ATOM 714 O O . ALA A 1 88 ? -1.982 -4.403 -1.603 1.00 97.56 88 ALA A O 1
ATOM 715 N N . ARG A 1 89 ? 0.128 -5.104 -1.865 1.00 97.31 89 ARG A N 1
ATOM 716 C CA . ARG A 1 89 ? -0.187 -6.067 -2.944 1.00 97.31 89 ARG A CA 1
ATOM 717 C C . ARG A 1 89 ? -1.206 -7.125 -2.530 1.00 97.31 89 ARG A C 1
ATOM 719 O O . ARG A 1 89 ? -2.098 -7.456 -3.309 1.00 97.31 89 ARG A O 1
ATOM 726 N N . LYS A 1 90 ? -1.099 -7.653 -1.304 1.00 95.56 90 LYS A N 1
ATOM 727 C CA . LYS A 1 90 ? -2.086 -8.606 -0.764 1.00 95.56 90 LYS A CA 1
ATOM 728 C C . LYS A 1 90 ? -3.467 -7.962 -0.623 1.00 95.56 90 LYS A C 1
ATOM 730 O O . LYS A 1 90 ? -4.454 -8.579 -1.013 1.00 95.56 90 LYS A O 1
ATOM 735 N N . LEU A 1 91 ? -3.526 -6.732 -0.104 1.00 93.81 91 LEU A N 1
ATOM 736 C CA . LEU A 1 91 ? -4.774 -5.970 0.021 1.00 93.81 91 LEU A CA 1
ATOM 737 C C . LEU A 1 91 ? -5.396 -5.690 -1.349 1.00 93.81 91 LEU A C 1
ATOM 739 O O . LEU A 1 91 ? -6.581 -5.941 -1.538 1.00 93.81 91 LEU A O 1
ATOM 743 N N . TYR A 1 92 ? -4.598 -5.242 -2.316 1.00 95.12 92 TYR A N 1
ATOM 744 C CA . TYR A 1 92 ? -5.075 -4.980 -3.669 1.00 95.12 92 TYR A CA 1
ATOM 745 C C . TYR A 1 92 ? -5.668 -6.224 -4.314 1.00 95.12 92 TYR A C 1
ATOM 747 O O . TYR A 1 92 ? -6.806 -6.174 -4.752 1.00 95.12 92 TYR A O 1
ATOM 755 N N . LYS A 1 93 ? -4.971 -7.367 -4.271 1.00 93.88 93 LYS A N 1
ATOM 756 C CA . LYS A 1 93 ? -5.498 -8.634 -4.805 1.00 93.88 93 LYS A CA 1
ATOM 757 C C . LYS A 1 93 ? -6.834 -9.038 -4.164 1.00 93.88 93 LYS A C 1
ATOM 759 O O . LYS A 1 93 ? -7.725 -9.546 -4.845 1.00 93.88 93 LYS A O 1
ATOM 764 N N . LEU A 1 94 ? -6.962 -8.843 -2.851 1.00 93.25 94 LEU A N 1
ATOM 765 C CA . LEU A 1 94 ? -8.189 -9.153 -2.122 1.00 93.25 94 LEU A CA 1
ATOM 766 C C . LEU A 1 94 ? -9.346 -8.260 -2.594 1.00 93.25 94 LEU A C 1
ATOM 768 O O . LEU A 1 94 ? -10.402 -8.760 -2.979 1.00 93.25 94 LEU A O 1
ATOM 772 N N . PHE A 1 95 ? -9.138 -6.945 -2.607 1.00 89.94 95 PHE A N 1
ATOM 773 C CA . PHE A 1 95 ? -10.199 -5.980 -2.897 1.00 89.94 95 PHE A CA 1
ATOM 774 C C . PHE A 1 95 ? -10.450 -5.741 -4.387 1.00 89.94 95 PHE A C 1
ATOM 776 O O . PHE A 1 95 ? -11.553 -5.344 -4.742 1.00 89.94 95 PHE A O 1
ATOM 783 N N . SER A 1 96 ? -9.509 -6.067 -5.274 1.00 88.38 96 SER A N 1
ATOM 784 C CA . SER A 1 96 ? -9.755 -6.087 -6.721 1.00 88.38 96 SER A CA 1
ATOM 785 C C . SER A 1 96 ? -10.738 -7.194 -7.114 1.00 88.38 96 SER A C 1
ATOM 787 O O . SER A 1 96 ? -11.366 -7.111 -8.162 1.00 88.38 96 SER A O 1
ATOM 789 N N . THR A 1 97 ? -10.864 -8.233 -6.279 1.00 88.62 97 THR A N 1
ATOM 790 C CA . THR A 1 97 ? -11.821 -9.335 -6.465 1.00 88.62 97 THR A CA 1
ATOM 791 C C . THR A 1 97 ? -13.151 -9.047 -5.771 1.00 88.62 97 THR A C 1
ATOM 793 O O . THR A 1 97 ? -14.211 -9.312 -6.326 1.00 88.62 97 THR A O 1
ATOM 796 N N . LEU A 1 98 ? -13.098 -8.524 -4.542 1.00 87.44 98 LEU A N 1
ATOM 797 C CA . LEU A 1 98 ? -14.284 -8.287 -3.713 1.00 87.44 98 LEU A CA 1
ATOM 798 C C . LEU A 1 98 ? -15.008 -6.969 -4.014 1.00 87.44 98 LEU A C 1
ATOM 800 O O . LEU A 1 98 ? -16.140 -6.812 -3.567 1.00 87.44 98 LEU A O 1
ATOM 804 N N . GLY A 1 99 ? -14.354 -6.044 -4.716 1.00 85.62 99 GLY A N 1
ATOM 805 C CA . GLY A 1 99 ? -14.851 -4.699 -4.973 1.00 85.62 99 GLY A CA 1
ATOM 806 C C . GLY A 1 99 ? -14.452 -3.688 -3.892 1.00 85.62 99 GLY A C 1
ATOM 807 O O . GLY A 1 99 ? -14.373 -3.985 -2.694 1.00 85.62 99 GLY A O 1
ATOM 808 N N . LEU A 1 100 ? -14.189 -2.450 -4.321 1.00 84.75 100 LEU A N 1
ATOM 809 C CA . LEU A 1 100 ? -13.805 -1.334 -3.445 1.00 84.75 100 LEU A CA 1
ATOM 810 C C . LEU A 1 100 ? -14.931 -0.923 -2.490 1.00 84.75 100 LEU A C 1
ATOM 812 O O . LEU A 1 100 ? -14.677 -0.416 -1.394 1.00 84.75 100 LEU A O 1
ATOM 816 N N . GLU A 1 101 ? -16.181 -1.159 -2.875 1.00 81.56 101 GLU A N 1
ATOM 817 C CA . GLU A 1 101 ? -17.357 -0.941 -2.042 1.00 81.56 101 GLU A CA 1
ATOM 818 C C . GLU A 1 101 ? -17.305 -1.755 -0.748 1.00 81.56 101 GLU A C 1
ATOM 820 O O . GLU A 1 101 ? -17.837 -1.304 0.262 1.00 81.56 101 GLU A O 1
ATOM 825 N N . LYS A 1 102 ? -16.595 -2.892 -0.720 1.00 81.94 102 LYS A N 1
ATOM 826 C CA . LYS A 1 102 ? -16.405 -3.681 0.505 1.00 81.94 102 LYS A CA 1
ATOM 827 C C . LYS A 1 102 ? -15.440 -3.043 1.493 1.00 81.94 102 LYS A C 1
ATOM 829 O O . LYS A 1 102 ? -15.602 -3.259 2.687 1.00 81.94 102 LYS A O 1
ATOM 834 N N . ILE A 1 103 ? -14.512 -2.200 1.038 1.00 77.38 103 ILE A N 1
ATOM 835 C CA . ILE A 1 103 ? -13.697 -1.360 1.931 1.00 77.38 103 ILE A CA 1
ATOM 836 C C . ILE A 1 103 ? -14.579 -0.264 2.548 1.00 77.38 103 ILE A C 1
ATOM 838 O O . ILE A 1 103 ? -14.478 0.022 3.739 1.00 77.38 103 ILE A O 1
ATOM 842 N N . LYS A 1 104 ? -15.489 0.307 1.745 1.00 69.69 104 LYS A N 1
ATOM 843 C CA . LYS A 1 104 ? -16.391 1.400 2.149 1.00 69.69 104 LYS A CA 1
ATOM 844 C C . LYS A 1 104 ? -17.588 0.939 2.994 1.00 69.69 104 LYS A C 1
ATOM 846 O O . LYS A 1 104 ? -18.057 1.701 3.828 1.00 69.69 104 LYS A O 1
ATOM 851 N N . GLN A 1 105 ? -18.084 -0.290 2.831 1.00 63.75 105 GLN A N 1
ATOM 852 C CA . GLN A 1 105 ? -19.241 -0.815 3.580 1.00 63.75 105 GLN A CA 1
ATOM 853 C C . GLN A 1 105 ? -18.933 -1.099 5.054 1.00 63.75 105 GLN A C 1
ATOM 855 O O . GLN A 1 105 ? -19.826 -0.983 5.888 1.00 63.75 105 GLN A O 1
ATOM 860 N N . VAL A 1 106 ? -17.674 -1.365 5.417 1.00 49.53 106 VAL A N 1
ATOM 861 C CA . VAL A 1 106 ? -17.278 -1.410 6.838 1.00 49.53 106 VAL A CA 1
ATOM 862 C C . VAL A 1 106 ? -17.457 -0.020 7.494 1.00 49.53 106 VAL A C 1
ATOM 864 O O . VAL A 1 106 ? -17.563 0.077 8.716 1.00 49.53 106 VAL A O 1
ATOM 867 N N . SER A 1 107 ? -17.536 1.054 6.692 1.00 48.53 107 SER A N 1
ATOM 868 C CA . SER A 1 107 ? -17.682 2.455 7.122 1.00 48.53 107 SER A CA 1
ATOM 869 C C . SER A 1 107 ? -19.120 2.884 7.413 1.00 48.53 107 SER A C 1
ATOM 871 O O . SER A 1 107 ? -19.324 3.801 8.200 1.00 48.53 107 SER A O 1
ATOM 873 N N . TYR A 1 108 ? -20.115 2.234 6.797 1.00 43.12 108 TYR A N 1
ATOM 874 C CA . TYR A 1 108 ? -21.498 2.739 6.759 1.00 43.12 108 TYR A CA 1
ATOM 875 C C . TYR A 1 108 ? -22.516 1.949 7.588 1.00 43.12 108 TYR A C 1
ATOM 877 O O . TYR A 1 108 ? -23.662 2.372 7.694 1.00 43.12 108 TYR A O 1
ATOM 885 N N . ASN A 1 109 ? -22.118 0.870 8.263 1.00 44.38 109 ASN A N 1
ATOM 886 C CA . ASN A 1 109 ? -22.999 0.186 9.215 1.00 44.38 109 ASN A CA 1
ATOM 887 C C . ASN A 1 109 ? -23.048 0.899 10.578 1.00 44.38 109 ASN A C 1
ATOM 889 O O . ASN A 1 109 ? -22.866 0.239 11.597 1.00 44.38 109 ASN A O 1
ATOM 893 N N . HIS A 1 110 ? -23.240 2.224 10.607 1.00 45.66 110 HIS A N 1
ATOM 894 C CA . HIS A 1 110 ? -23.874 2.919 11.733 1.00 45.66 110 HIS A CA 1
ATOM 895 C C . HIS A 1 110 ? -24.180 4.389 11.406 1.00 45.66 110 HIS A C 1
ATOM 897 O O . HIS A 1 110 ? -23.520 5.283 11.927 1.00 45.66 110 HIS A O 1
ATOM 903 N N . ASN A 1 111 ? -25.188 4.635 10.568 1.00 44.28 111 ASN A N 1
ATOM 904 C CA . ASN A 1 111 ? -25.980 5.861 10.711 1.00 44.28 111 ASN A CA 1
ATOM 905 C C . ASN A 1 111 ? -27.461 5.604 11.000 1.00 44.28 111 ASN A C 1
ATOM 907 O O . ASN A 1 111 ? -28.107 6.528 11.465 1.00 44.28 111 ASN A O 1
ATOM 911 N N . ASP A 1 112 ? -27.967 4.375 10.872 1.00 40.12 112 ASP A N 1
ATOM 912 C CA . ASP A 1 112 ? -29.365 4.098 11.197 1.00 40.12 112 ASP A CA 1
ATOM 913 C C . ASP A 1 112 ? -29.446 2.945 12.204 1.00 40.12 112 ASP A C 1
ATOM 915 O O . ASP A 1 112 ? -29.037 1.811 11.931 1.00 40.12 112 ASP A O 1
ATOM 919 N N . GLU A 1 113 ? -29.972 3.242 13.392 1.00 45.19 113 GLU A N 1
ATOM 920 C CA . GLU A 1 113 ? -30.261 2.289 14.471 1.00 45.19 113 GLU A CA 1
ATOM 921 C C . GLU A 1 113 ? -31.295 1.204 14.081 1.00 45.19 113 GLU A C 1
ATOM 923 O O . GLU A 1 113 ? -31.581 0.317 14.879 1.00 45.19 113 GLU A O 1
ATOM 928 N N . GLU A 1 114 ? -31.796 1.170 12.841 1.00 44.97 114 GLU A N 1
ATOM 929 C CA . GLU A 1 114 ? -32.731 0.137 12.359 1.00 44.97 114 GLU A CA 1
ATOM 930 C C . GLU A 1 114 ? -32.059 -1.120 11.763 1.00 44.97 114 GLU A C 1
ATOM 932 O O . GLU A 1 114 ? -32.713 -2.144 11.552 1.00 44.97 114 GLU A O 1
ATOM 937 N N . GLY A 1 115 ? -30.745 -1.112 11.511 1.00 38.00 115 GLY A N 1
ATOM 938 C CA . GLY A 1 115 ? -30.079 -2.196 10.768 1.00 38.00 115 GLY A CA 1
ATOM 939 C C . GLY A 1 115 ? -29.835 -3.510 11.529 1.00 38.00 115 GLY A C 1
ATOM 940 O O . GLY A 1 115 ? -29.524 -4.529 10.906 1.00 38.00 115 GLY A O 1
ATOM 941 N N . ILE A 1 116 ? -29.949 -3.527 12.863 1.00 41.53 116 ILE A N 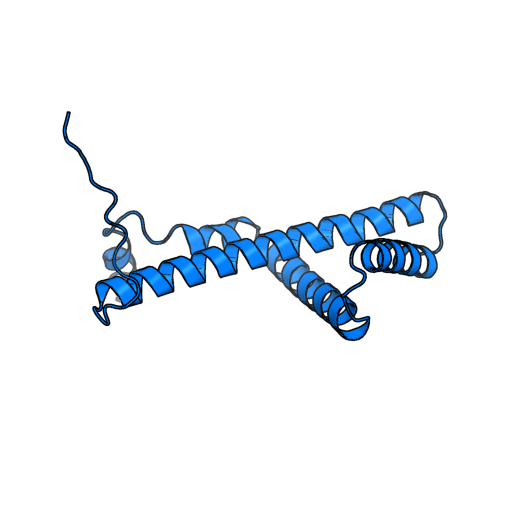1
ATOM 942 C CA . ILE A 1 116 ? -29.578 -4.703 13.676 1.00 41.53 116 ILE A CA 1
ATOM 943 C C . ILE A 1 116 ? -30.758 -5.678 13.864 1.00 41.53 116 ILE A C 1
ATOM 945 O O . ILE A 1 116 ? -30.541 -6.889 13.915 1.00 41.53 116 ILE A O 1
ATOM 949 N N . GLU A 1 117 ? -32.011 -5.211 13.842 1.00 41.06 117 GLU A N 1
ATOM 950 C CA . GLU A 1 117 ? -33.213 -6.070 13.934 1.00 41.06 117 GLU A CA 1
ATOM 951 C C . GLU A 1 117 ? -33.399 -6.974 12.693 1.00 41.06 117 GLU A C 1
ATOM 953 O O . GLU A 1 117 ? -33.874 -8.110 12.794 1.00 41.06 117 GLU A O 1
ATOM 958 N N . GLY A 1 118 ? -32.956 -6.523 11.512 1.00 41.16 118 GLY A N 1
ATOM 959 C CA . GLY A 1 118 ? -33.164 -7.236 10.244 1.00 41.16 118 GLY A CA 1
ATOM 960 C C . GLY A 1 118 ? -32.315 -8.501 10.050 1.00 41.16 118 GLY A C 1
ATOM 961 O O . GLY A 1 118 ? -32.694 -9.389 9.283 1.00 41.16 118 GLY A O 1
ATOM 962 N N . LEU A 1 119 ? -31.183 -8.626 10.751 1.00 37.88 119 LEU A N 1
ATOM 963 C CA . LEU A 1 119 ? -30.265 -9.762 10.582 1.00 37.88 119 LEU A CA 1
ATOM 964 C C . LEU A 1 119 ? -30.572 -10.941 11.518 1.00 37.88 119 LEU A C 1
ATOM 966 O O . LEU A 1 119 ? -30.277 -12.084 11.161 1.00 37.88 119 LEU A O 1
ATOM 970 N N . TYR A 1 120 ? -31.232 -10.710 12.657 1.00 42.06 120 TYR A N 1
ATOM 971 C CA . TYR A 1 120 ? -31.582 -11.784 13.597 1.00 42.06 120 TYR A CA 1
ATOM 972 C C . TYR A 1 120 ? -32.893 -12.511 13.255 1.00 42.06 120 TYR A C 1
ATOM 974 O O . TYR A 1 120 ? -33.066 -13.661 13.658 1.00 42.06 120 TYR A O 1
ATOM 982 N N . LYS A 1 121 ? -33.782 -11.923 12.439 1.00 42.66 121 LYS A N 1
ATOM 983 C CA . LYS A 1 121 ? -35.017 -12.600 11.989 1.00 42.66 121 LYS A CA 1
ATOM 984 C C . LYS A 1 121 ? -34.833 -13.553 10.803 1.00 42.66 121 LYS A C 1
ATOM 986 O O . LYS A 1 121 ? -35.642 -14.458 10.636 1.00 42.66 121 LYS A O 1
ATOM 991 N N . LYS A 1 122 ? -33.769 -13.425 10.000 1.00 40.78 122 LYS A N 1
ATOM 992 C CA . LYS A 1 122 ? -33.595 -14.239 8.774 1.00 40.78 122 LYS A CA 1
ATOM 993 C C . LYS A 1 122 ? -32.885 -15.587 8.986 1.00 40.78 122 LYS A C 1
ATOM 995 O O . LYS A 1 122 ? -32.594 -16.282 8.020 1.00 40.78 122 LYS A O 1
ATOM 1000 N N . LYS A 1 123 ? -32.622 -15.974 10.241 1.00 42.72 123 LYS A N 1
ATOM 1001 C CA . LYS A 1 123 ? -32.010 -17.268 10.609 1.00 42.72 123 LYS A CA 1
ATOM 1002 C C . LYS A 1 123 ? -32.951 -18.232 11.346 1.00 42.72 123 LYS A C 1
ATOM 1004 O O . LYS A 1 123 ? -32.487 -19.205 11.932 1.00 42.72 123 LYS A O 1
ATOM 1009 N N . ARG A 1 124 ? -34.263 -17.985 11.295 1.00 43.56 124 ARG A N 1
ATOM 1010 C CA . ARG A 1 124 ? -35.294 -18.927 11.747 1.00 43.56 124 ARG A CA 1
ATOM 1011 C C . ARG A 1 124 ? -36.329 -19.125 10.639 1.00 43.56 124 ARG A C 1
ATOM 1013 O O . ARG A 1 124 ? -37.349 -18.445 10.615 1.00 43.56 124 ARG A O 1
ATOM 1020 N N . ILE A 1 125 ? -36.024 -20.031 9.718 1.00 42.03 125 ILE A N 1
ATOM 1021 C CA . ILE A 1 125 ? -37.011 -20.894 9.061 1.00 42.03 125 ILE A CA 1
ATOM 1022 C C . ILE A 1 125 ? -36.412 -22.293 9.102 1.00 42.03 125 ILE A C 1
ATOM 1024 O O . ILE A 1 125 ? -35.222 -22.401 8.725 1.00 42.03 125 ILE A O 1
#

=== Feature glossary ===
Feature key, reading from the visual/contextual features back to the raw sequence:

Rendered structure images. Structure images are PyMOL renders from six orthogonal camera directions. Cartoon representation draws helices as coils and strands as arrows; sticks shows the backbone as bonds; surface shows the solvent-excluded envelope. Rainbow coloring maps sequence position to hue (blue→red, N→C); chain coloring assigns a distinct color per polypeptide.

Contact-map, Ramachandran, and PAE plots. Three diagnostic plots accompany the record. The Cα contact map visualizes the tertiary structure as a 2D adjacency matrix (8 Å cutoff, sequence-local contacts suppressed). The Ramachandran plot shows the distribution of backbone (φ, ψ) torsions, with points in the α and β basins reflecting secondary structure content. The PAE plot shows AlphaFold's inter-residu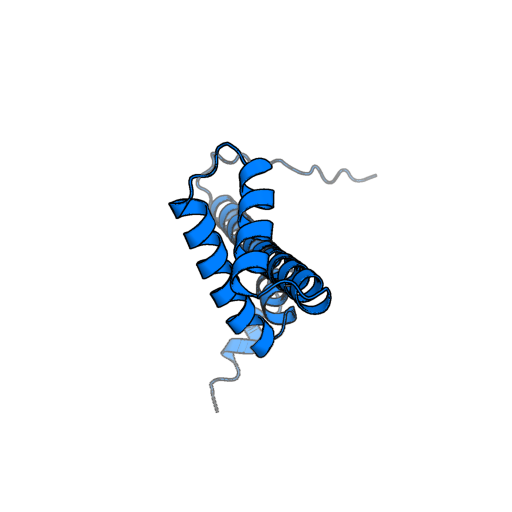e confidence as a color matrix.

InterPro / GO / CATH / organism. The annotation block draws on four external resources. InterPro: which protein families and domains the sequence belongs to. GO: standardized terms for what the protein does, what process it participates in, and where in the cell it acts. CATH: which structural fold it has in the CATH hierarchy. Organism: the species of origin.

Nearest PDB structures. Structural nearest neighbors (via Foldseek easy-search vs the PDB). Reported per hit: target PDB id, E-value, and alignment TM-score. A TM-score above ~0.5 is the conventional threshold for 'same fold'.

Predicted aligned error. Predicted aligned error is AlphaFold's pairwise confidence. Unlike pLDDT (per-residue), PAE is per-residue-pair and captures whether two parts of the structure are correctly placed relative to each other. Units are ångströms of expected positional error.

Solvent-accessible surface area. SASA measures how much of the protein is reachable by solvent. It is computed by rolling a water-sized probe over the atomic surface and summing the exposed area (Å²). Per-residue SASA distinguishes core (buried, low SASA) from surface (exposed, high SASA) residues; total SASA is a whole-molecule size measure.

B-factor. Crystallographic B-factors measure how much each atom's electron density is smeared out, in Å². They rise in mobile loops and surface residues and fall in the buried interior. In AlphaFold models this column is repurposed to hold pLDDT instead.

pLDDT. For AlphaFold models, the B-factor field carries pLDDT — the model's own estimate of local accuracy on a 0–100 scale. Regions with pLDDT<50 should be treated as essentially unmodeled; they often correspond to intrinsically disordered segments.

Backbone torsions (φ/ψ). φ (phi) and ψ (psi) are the two rotatable backbone dihedrals per residue: φ is the C(i-1)–N–Cα–C torsion, ψ is the N–Cα–C–N(i+1) torsion, both in degrees on (−180°, 180°]. α-helical residues cluster near (−60°, −45°); β-strand residues near (−120°, +130°). A Ramachandran plot is simply a scatter of (φ, ψ) for every residue.

Radius of gyration, Cα contacts, bounding box. Radius of gyration (Rg) is the root-mean-square distance of Cα atoms from their centroid — a single number for overall size and compactness. A globular domain of N residues has Rg ≈ 2.2·N^0.38 Å; an extended or disordered chain has a much larger Rg. The Cα contact count is the number of residue pairs whose Cα atoms are within 8 Å and are more than four positions apart in sequence — a standard proxy for tertiary packing density. The bounding box is the smallest axis-aligned box enclosing all Cα atoms.

Secondary structure (3-state, P-SEA). Three-state secondary structure (P-SEA) collapses the eight DSSP classes into helix (a), strand (b), and coil (c). P-SEA assigns these from Cα geometry alone — distances and angles — without requiring backbone oxygens, so it works on any Cα trace.

Secondary structure (8-state, DSSP). Secondary structure is the local, repeating backbone conformation. DSSP classifies it into eight states by reading the hydrogen-bond network: three helix types (H, G, I), two β types (E, B), two non-regular types (T, S), and unstructured coil (-).

Foldseek 3Di. The Foldseek 3Di string encodes local tertiary geometry as a 20-letter alphabet — one character per residue — derived from the relative positions of nearby Cα atoms. U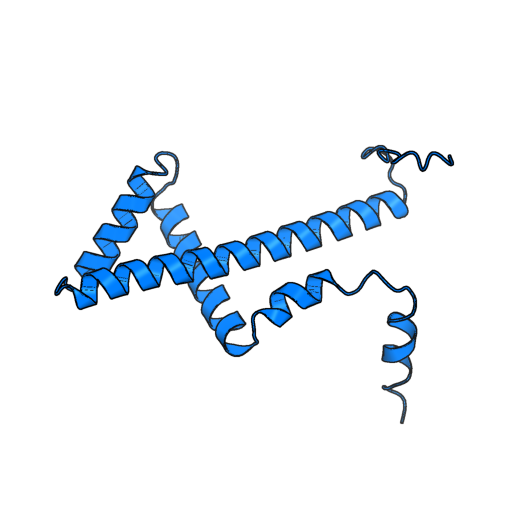nlike the amino-acid sequence, 3Di is a direct function of the 3D structure, so two proteins with the same fold have similar 3Di strings even at low sequence identity.

mmCIF coordinates. Structure coordinates are given as an mmCIF _atom_site loop: one row per atom with element, residue name, chain id, sequence number, and x/y/z position in Å. Only the four main-chain atoms per residue are included here; side chains are omitted to keep the record compact.

Sequence. This is the polypeptide sequence — one letter per residue, N-terminus first. Length ranges from a few dozen residues for small domains to over a thousand for large multi-domain proteins.